Protein AF-A0A0G0D7X6-F1 (afdb_monomer_lite)

Organism: NCBI:txid1618476

Secondary structure (DSSP, 8-state):
---HHHHHHHHTTSPPHHHHTTSPPHHHHHHHHHHHHHHHHHHHHHHHHHHHHHHHHHHHHHHHHHHHHHHHHHHHHHHHHHHHHHHHHHHHHHHHHHHHHHHHHHHHHHHHHHHT-

pLDDT: mean 92.91, std 6.43, range [56.03, 98.06]

Foldseek 3Di:
DQDVVNVVVVVVVDDDVVNCPPDDDPVNVVVVVVVVVVVVVVVVVVVCVVCVVVVVVVVVVVVVVVVVVVVVVVVVVVVVVVVVVVVVVVVVVVVVVVVVVVVVVVVVVVVVVVVVD

Radius of gyration: 49.22 Å; chains: 1; bounding box: 83×49×138 Å

Sequence (117 aa):
MITDADVKKLEKTFATKKDLDGFATKKDLKDTELRLNTRIDRMTKYVDFELEPVNDFKKEFKDFKNKVFDKLDWLIGKYNKFEAEHTVLTEQNNRTNNKINNHEERILSLEQRVITT

Structure (mmCIF, N/CA/C/O backbone):
data_AF-A0A0G0D7X6-F1
#
_entry.id   AF-A0A0G0D7X6-F1
#
loop_
_atom_site.group_PDB
_atom_site.id
_atom_site.type_symbol
_atom_site.label_atom_id
_atom_site.label_alt_id
_atom_site.label_comp_id
_atom_site.label_asym_id
_atom_site.label_entity_id
_atom_site.label_seq_id
_atom_site.pdbx_PDB_ins_code
_atom_site.Cartn_x
_atom_site.Cartn_y
_atom_site.Cartn_z
_atom_site.occupancy
_atom_site.B_iso_or_equiv
_atom_site.auth_seq_id
_atom_site.auth_comp_id
_atom_site.auth_asym_id
_atom_site.auth_atom_id
_atom_site.pdbx_PDB_model_num
ATOM 1 N N . MET A 1 1 ? -32.253 -38.509 62.341 1.00 79.12 1 MET A N 1
ATOM 2 C CA . MET A 1 1 ? -33.186 -37.383 62.556 1.00 79.12 1 MET A CA 1
ATOM 3 C C . MET A 1 1 ? -32.341 -36.126 62.633 1.00 79.12 1 MET A C 1
ATOM 5 O O . MET A 1 1 ? -31.348 -36.170 63.345 1.00 79.12 1 MET A O 1
ATOM 9 N N . ILE A 1 2 ? -32.662 -35.079 61.873 1.00 84.19 2 ILE A N 1
ATOM 10 C CA . ILE A 1 2 ? -32.011 -33.770 62.055 1.00 84.19 2 ILE A CA 1
ATOM 11 C C . ILE A 1 2 ? -32.514 -33.192 63.381 1.00 84.19 2 ILE A C 1
ATOM 13 O O . ILE A 1 2 ? -33.708 -33.287 63.666 1.00 84.19 2 ILE A O 1
ATOM 17 N N . THR A 1 3 ? -31.606 -32.658 64.198 1.00 92.06 3 THR A N 1
ATOM 18 C CA . THR A 1 3 ? -31.913 -32.081 65.515 1.00 92.06 3 THR A CA 1
ATOM 19 C C . THR A 1 3 ? -31.916 -30.551 65.469 1.00 92.06 3 THR A C 1
ATOM 21 O O . THR A 1 3 ? -31.316 -29.947 64.581 1.00 92.06 3 THR A O 1
ATOM 24 N N . ASP A 1 4 ? -32.531 -29.890 66.453 1.00 88.75 4 ASP A N 1
ATOM 25 C CA . ASP A 1 4 ? -32.530 -28.418 66.554 1.00 88.75 4 ASP A CA 1
ATOM 26 C C . ASP A 1 4 ? -31.115 -27.821 66.645 1.00 88.75 4 ASP A C 1
ATOM 28 O O . ASP A 1 4 ? -30.866 -26.692 66.212 1.00 88.75 4 ASP A O 1
ATOM 32 N N . ALA A 1 5 ? -30.162 -28.588 67.186 1.00 88.56 5 ALA A N 1
ATOM 33 C CA . ALA A 1 5 ? -28.754 -28.208 67.211 1.00 88.56 5 ALA A CA 1
ATOM 34 C C . ALA A 1 5 ? -28.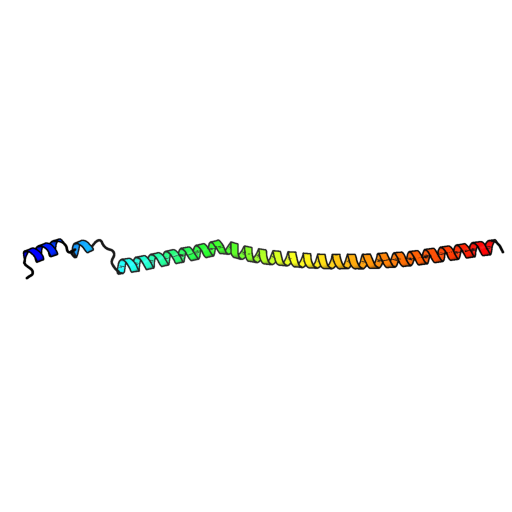161 -28.137 65.793 1.00 88.56 5 ALA A C 1
ATOM 36 O O . ALA A 1 5 ? -27.390 -27.222 65.493 1.00 88.56 5 ALA A O 1
ATOM 37 N N . ASP A 1 6 ? -28.563 -29.055 64.911 1.00 88.12 6 ASP A N 1
ATOM 38 C CA . ASP A 1 6 ? -28.153 -29.071 63.506 1.00 88.12 6 ASP A CA 1
ATOM 39 C C . ASP A 1 6 ? -28.765 -27.886 62.739 1.00 88.12 6 ASP A C 1
ATOM 41 O O . ASP A 1 6 ? -28.065 -27.223 61.972 1.00 88.12 6 ASP A O 1
ATOM 45 N N . VAL A 1 7 ? -30.033 -27.547 63.009 1.00 87.94 7 VAL A N 1
ATOM 46 C CA . VAL A 1 7 ? -30.722 -26.384 62.411 1.00 87.94 7 VAL A CA 1
ATOM 47 C C . VAL A 1 7 ? -30.046 -25.066 62.815 1.00 87.94 7 VAL A C 1
ATOM 49 O O . VAL A 1 7 ? -29.709 -24.259 61.950 1.00 87.94 7 VAL A O 1
ATOM 52 N N . LYS A 1 8 ? -29.727 -24.874 64.104 1.00 87.88 8 LYS A N 1
ATOM 53 C CA . LYS A 1 8 ? -28.994 -23.680 64.580 1.00 87.88 8 LYS A CA 1
ATOM 54 C C . LYS A 1 8 ? -27.594 -23.546 63.984 1.00 87.88 8 LYS A C 1
ATOM 56 O O . LYS A 1 8 ? -27.099 -22.432 63.804 1.00 87.88 8 LYS A O 1
ATOM 61 N N . LYS A 1 9 ? -26.913 -24.666 63.727 1.00 86.94 9 LYS A N 1
ATOM 62 C CA . LYS A 1 9 ? -25.590 -24.658 63.091 1.00 86.94 9 LYS A CA 1
ATOM 63 C C . LYS A 1 9 ? -25.695 -24.226 61.627 1.00 86.94 9 LYS A C 1
ATOM 65 O O . LYS A 1 9 ? -24.873 -23.434 61.171 1.00 86.94 9 LYS A O 1
ATOM 70 N N . LEU A 1 10 ? -26.725 -24.692 60.922 1.00 85.69 10 LEU A N 1
ATOM 71 C CA . LEU A 1 10 ? -27.019 -24.302 59.544 1.00 85.69 10 LEU A CA 1
ATOM 72 C C . LEU A 1 10 ? -27.352 -22.808 59.426 1.00 85.69 10 LEU A C 1
ATOM 74 O O . LEU A 1 10 ? -26.754 -22.129 58.597 1.00 85.69 10 LEU A O 1
ATOM 78 N N . GLU A 1 11 ? -28.204 -22.260 60.295 1.00 83.56 11 GLU A N 1
ATOM 79 C CA . GLU A 1 11 ? -28.554 -20.825 60.294 1.00 83.56 11 GLU A CA 1
ATOM 80 C C . GLU A 1 11 ? -27.344 -19.896 60.470 1.00 83.56 11 GLU A C 1
ATOM 82 O O . GLU A 1 11 ? -27.292 -18.834 59.860 1.00 83.56 11 GLU A O 1
ATOM 87 N N . LYS A 1 12 ? -26.341 -20.302 61.259 1.00 84.12 12 LYS A N 1
ATOM 88 C CA . LYS A 1 12 ? -25.082 -19.548 61.415 1.00 84.12 12 LYS A CA 1
ATOM 89 C C . LYS A 1 12 ? -24.144 -19.652 60.209 1.00 84.12 12 LYS A C 1
ATOM 91 O O . LYS A 1 12 ? -23.189 -18.888 60.127 1.00 84.12 12 LYS A O 1
ATOM 96 N N . THR A 1 13 ? -24.369 -20.629 59.333 1.00 85.25 13 THR A N 1
ATOM 97 C CA . THR A 1 13 ? -23.504 -20.922 58.180 1.00 85.25 13 THR A CA 1
ATOM 98 C C . THR A 1 13 ? -24.057 -20.310 56.889 1.00 85.25 13 THR A C 1
ATOM 100 O O . THR A 1 13 ? -23.289 -19.995 55.983 1.00 85.25 13 THR A O 1
ATOM 103 N N . PHE A 1 14 ? -25.377 -20.129 56.788 1.00 86.44 14 PHE A N 1
ATOM 104 C CA . PHE A 1 14 ? -26.010 -19.523 55.618 1.00 86.44 14 PHE A CA 1
ATOM 105 C C . PHE A 1 14 ? -25.903 -17.995 55.625 1.00 86.44 14 PHE A C 1
ATOM 107 O O . PHE A 1 14 ? -26.138 -17.344 56.640 1.00 86.44 14 PHE A O 1
ATOM 114 N N . ALA A 1 15 ? -25.604 -17.424 54.456 1.00 82.62 15 ALA A N 1
ATOM 115 C CA . ALA A 1 15 ? -25.670 -15.985 54.241 1.00 82.62 15 ALA A CA 1
ATOM 116 C C . ALA A 1 15 ? -27.124 -15.493 54.318 1.00 82.62 15 ALA A C 1
ATOM 118 O O . ALA A 1 15 ? -28.042 -16.093 53.751 1.00 82.62 15 ALA A O 1
ATOM 119 N N . THR A 1 16 ? -27.329 -14.377 55.004 1.00 85.12 16 THR A N 1
ATOM 120 C CA . THR A 1 16 ? -28.611 -13.686 55.122 1.00 85.12 16 THR A CA 1
ATOM 121 C C . THR A 1 16 ? -28.797 -12.684 53.982 1.00 85.12 16 THR A C 1
ATOM 123 O O . THR A 1 16 ? -27.848 -12.295 53.305 1.00 85.12 16 THR A O 1
ATOM 126 N N . LYS A 1 17 ? -30.028 -12.196 53.774 1.00 83.69 17 LYS A N 1
ATOM 127 C CA . LYS A 1 17 ? -30.285 -11.130 52.785 1.00 83.69 17 LYS A CA 1
ATOM 128 C C . LYS A 1 17 ? -29.443 -9.877 53.037 1.00 83.69 17 LYS A C 1
ATOM 130 O O . LYS A 1 17 ? -28.984 -9.273 52.080 1.00 83.69 17 LYS A O 1
ATOM 135 N N . LYS A 1 18 ? -29.196 -9.542 54.307 1.00 85.56 18 LYS A N 1
ATOM 136 C CA . LYS A 1 18 ? -28.378 -8.390 54.702 1.00 85.56 18 LYS A CA 1
ATOM 137 C C . LYS A 1 18 ? -26.920 -8.534 54.250 1.00 85.56 18 LYS A C 1
ATOM 139 O O . LYS A 1 18 ? -26.283 -7.541 53.921 1.00 85.56 18 LYS A O 1
ATOM 144 N N . ASP A 1 19 ? -26.416 -9.767 54.177 1.00 86.44 19 ASP A N 1
ATOM 145 C CA . ASP A 1 19 ? -25.068 -10.056 53.672 1.00 86.44 19 ASP A CA 1
ATOM 146 C C . ASP A 1 19 ? -24.963 -9.851 52.149 1.00 86.44 19 ASP A C 1
ATOM 148 O O . ASP A 1 19 ? -23.864 -9.699 51.619 1.00 86.44 19 ASP A O 1
ATOM 152 N N . LEU A 1 20 ? -26.098 -9.811 51.436 1.00 86.31 20 LEU A N 1
ATOM 153 C CA . LEU A 1 20 ? -26.168 -9.615 49.986 1.00 86.31 20 LEU A CA 1
ATOM 154 C C . LEU A 1 20 ? -26.387 -8.149 49.569 1.00 86.31 20 LEU A C 1
ATOM 156 O O . LEU A 1 20 ? -26.213 -7.838 48.392 1.00 86.31 20 LEU A O 1
ATOM 160 N N . ASP A 1 21 ? -26.713 -7.245 50.500 1.00 85.25 21 ASP A N 1
ATOM 161 C CA . ASP A 1 21 ? -27.043 -5.838 50.205 1.00 85.25 21 ASP A CA 1
ATOM 162 C C . ASP A 1 21 ? -25.868 -5.052 49.580 1.00 85.25 21 ASP A C 1
ATOM 164 O O . ASP A 1 21 ? -26.079 -4.042 48.912 1.00 85.25 21 ASP A O 1
ATOM 168 N N . GLY A 1 22 ? -24.625 -5.513 49.768 1.00 84.12 22 GLY A N 1
ATOM 169 C CA . GLY A 1 22 ? -23.423 -4.909 49.179 1.00 84.12 22 GLY A CA 1
ATOM 170 C C . GLY A 1 22 ? -23.054 -5.420 47.781 1.00 84.12 22 GLY A C 1
ATOM 171 O O . GLY A 1 22 ? -22.079 -4.941 47.201 1.00 84.12 22 GLY A O 1
ATOM 172 N N . PHE A 1 23 ? -23.781 -6.402 47.240 1.00 89.25 23 PHE A N 1
ATOM 173 C CA . PHE A 1 23 ? -23.464 -7.001 45.944 1.00 89.25 23 PHE A CA 1
ATOM 174 C C . PHE A 1 23 ? -24.191 -6.305 44.793 1.00 89.25 23 PHE A C 1
ATOM 176 O O . PHE A 1 23 ? -25.338 -5.880 44.911 1.00 89.25 23 PHE A O 1
ATOM 183 N N . ALA A 1 24 ? -23.524 -6.246 43.638 1.00 87.38 24 ALA A N 1
ATOM 184 C CA . ALA A 1 24 ? -24.116 -5.723 42.416 1.00 87.38 24 ALA A CA 1
ATOM 185 C C . ALA A 1 24 ? -25.333 -6.558 41.991 1.00 87.38 24 ALA A C 1
ATOM 187 O O . ALA A 1 24 ? -25.285 -7.789 41.902 1.00 87.38 24 ALA A O 1
ATOM 188 N N . THR A 1 25 ? -26.423 -5.873 41.670 1.00 92.44 25 THR A N 1
ATOM 189 C CA . THR A 1 25 ? -27.632 -6.476 41.122 1.00 92.44 25 THR A CA 1
ATOM 190 C C . THR A 1 25 ? -27.516 -6.660 39.609 1.00 92.44 25 THR A C 1
ATOM 192 O O . THR A 1 25 ? -26.672 -6.078 38.923 1.00 92.44 25 THR A O 1
ATOM 195 N N . LYS A 1 26 ? -28.444 -7.431 39.032 1.00 91.94 26 LYS A N 1
ATOM 196 C CA . LYS A 1 26 ? -28.562 -7.556 37.569 1.00 91.94 26 LYS A CA 1
ATOM 197 C C . LYS A 1 26 ? -28.790 -6.210 36.873 1.00 91.94 26 LYS A C 1
ATOM 199 O O . LYS A 1 26 ? -28.416 -6.069 35.713 1.00 91.94 26 LYS A O 1
ATOM 204 N N . LYS A 1 27 ? -29.430 -5.250 37.548 1.00 93.62 27 LYS A N 1
ATOM 205 C CA . LYS A 1 27 ? -29.641 -3.906 37.005 1.00 93.62 27 LYS A CA 1
ATOM 206 C C . LYS A 1 27 ? -28.320 -3.138 36.944 1.00 93.62 27 LYS A C 1
ATOM 208 O O . LYS A 1 27 ? -28.003 -2.604 35.891 1.00 93.62 27 LYS A O 1
ATOM 213 N N . ASP A 1 28 ? -27.516 -3.201 38.004 1.00 93.94 28 ASP A N 1
ATOM 214 C CA . ASP A 1 28 ? -26.202 -2.543 38.058 1.00 93.94 28 ASP A CA 1
ATOM 215 C C . ASP A 1 28 ? -25.257 -3.056 36.963 1.00 93.94 28 ASP A C 1
ATOM 217 O O . ASP A 1 28 ? -24.506 -2.284 36.362 1.00 93.94 28 ASP A O 1
ATOM 221 N N . LEU A 1 29 ? -25.330 -4.358 36.658 1.00 94.56 29 LEU A N 1
ATOM 222 C CA . LEU A 1 29 ? -24.586 -4.966 35.553 1.00 94.56 29 LEU A CA 1
ATOM 223 C C . LEU A 1 29 ? -25.026 -4.415 34.191 1.00 94.56 29 LEU A C 1
ATOM 225 O O . LEU A 1 29 ? -24.171 -4.011 33.408 1.00 94.56 29 LEU A O 1
ATOM 229 N N . LYS A 1 30 ? -26.337 -4.341 33.926 1.00 95.69 30 LYS A N 1
ATOM 230 C CA . LYS A 1 30 ? -26.875 -3.777 32.674 1.00 95.69 30 LYS A CA 1
ATOM 231 C C . LYS A 1 30 ? -26.531 -2.298 32.508 1.00 95.69 30 LYS A C 1
ATOM 233 O O . LYS A 1 30 ? -26.143 -1.875 31.423 1.00 95.69 30 LYS A O 1
ATOM 238 N N . ASP A 1 31 ? -26.630 -1.521 33.581 1.00 95.88 31 ASP A N 1
ATOM 239 C CA . ASP A 1 31 ? -26.296 -0.095 33.556 1.00 95.88 31 ASP A CA 1
ATOM 240 C C . ASP A 1 31 ? -24.786 0.107 33.327 1.00 95.88 31 ASP A C 1
ATOM 242 O O . ASP A 1 31 ? -24.364 0.999 32.584 1.00 95.88 31 ASP A O 1
ATOM 246 N N . THR A 1 32 ? -23.955 -0.770 33.901 1.00 96.06 32 THR A N 1
ATOM 247 C CA . THR A 1 32 ? -22.507 -0.782 33.659 1.00 96.06 32 THR A CA 1
ATOM 248 C C . THR A 1 32 ? -22.179 -1.152 32.215 1.00 96.06 32 THR A C 1
ATOM 250 O O . THR A 1 32 ? -21.370 -0.460 31.597 1.00 96.06 32 THR A O 1
ATOM 253 N N . GLU A 1 33 ? -22.815 -2.186 31.662 1.00 96.69 33 GLU A N 1
ATOM 254 C CA . GLU A 1 33 ? -22.662 -2.606 30.265 1.00 96.69 33 GLU A CA 1
ATOM 255 C C . GLU A 1 33 ? -23.029 -1.469 29.304 1.00 96.69 33 GLU A C 1
ATOM 257 O O . GLU A 1 33 ? -22.224 -1.095 28.451 1.00 96.69 33 GLU A O 1
ATOM 262 N N . LEU A 1 34 ? -24.187 -0.832 29.503 1.00 97.25 34 LEU A N 1
ATOM 263 C CA . LEU A 1 34 ? -24.628 0.304 28.692 1.00 97.25 34 LEU A CA 1
ATOM 264 C C . LEU A 1 34 ? -23.611 1.455 28.724 1.00 97.25 34 LEU A C 1
ATOM 266 O O . LEU A 1 34 ? -23.265 2.033 27.687 1.00 97.25 34 LEU A O 1
ATOM 270 N N . ARG A 1 35 ? -23.095 1.779 29.915 1.00 96.06 35 ARG A N 1
ATOM 271 C CA . ARG A 1 35 ? -22.078 2.821 30.088 1.00 96.06 35 ARG A CA 1
ATOM 272 C C . ARG A 1 35 ? -20.764 2.455 29.398 1.00 96.06 35 ARG A C 1
ATOM 274 O O . ARG A 1 35 ? -20.117 3.344 28.845 1.00 96.06 35 ARG A O 1
ATOM 281 N N . LEU A 1 36 ? -20.353 1.188 29.446 1.00 97.12 36 LEU A N 1
ATOM 282 C CA . LEU A 1 36 ? -19.147 0.706 28.770 1.00 97.12 36 LEU A CA 1
ATOM 283 C C . LEU A 1 36 ? -19.303 0.775 27.253 1.00 97.12 36 LEU A C 1
ATOM 285 O O . LEU A 1 36 ? -18.455 1.388 26.613 1.00 97.12 36 LEU A O 1
ATOM 289 N N . ASN A 1 37 ? -20.408 0.274 26.703 1.00 97.38 37 ASN A N 1
ATOM 290 C CA . ASN A 1 37 ? -20.685 0.330 25.266 1.00 97.38 37 ASN A CA 1
ATOM 291 C C . ASN A 1 37 ? -20.673 1.777 24.761 1.00 97.38 37 ASN A C 1
ATOM 293 O O . ASN A 1 37 ? -19.938 2.107 23.842 1.00 97.38 37 ASN A O 1
ATOM 297 N N . THR A 1 38 ? -21.340 2.691 25.471 1.00 97.00 38 THR A N 1
ATOM 298 C CA . THR A 1 38 ? -21.344 4.122 25.110 1.00 97.00 38 THR A CA 1
ATOM 299 C C . THR A 1 38 ? -19.944 4.759 25.166 1.00 97.00 38 THR A C 1
ATOM 301 O O . THR A 1 38 ? -19.646 5.721 24.453 1.00 97.00 38 THR A O 1
ATOM 304 N N . ARG A 1 39 ? -19.059 4.290 26.056 1.00 95.88 39 ARG A N 1
ATOM 305 C CA . ARG A 1 39 ? -17.663 4.759 26.114 1.00 95.88 39 ARG A CA 1
ATOM 306 C C . ARG A 1 39 ? -16.835 4.184 24.970 1.00 95.88 39 ARG A C 1
ATOM 308 O O . ARG A 1 39 ? -16.071 4.939 24.378 1.00 95.88 39 ARG A O 1
ATOM 315 N N . ILE A 1 40 ? -17.011 2.900 24.669 1.00 97.12 40 ILE A N 1
ATOM 316 C CA . ILE A 1 40 ? -16.347 2.217 23.558 1.00 97.12 40 ILE A CA 1
ATOM 317 C C . ILE A 1 40 ? -16.754 2.871 22.239 1.00 97.12 40 ILE A C 1
ATOM 319 O O . ILE A 1 40 ? -15.877 3.299 21.506 1.00 97.12 40 ILE A O 1
ATOM 323 N N . ASP A 1 41 ? -18.046 3.098 21.999 1.00 97.62 41 ASP A N 1
ATOM 324 C CA . ASP A 1 41 ? -18.538 3.735 20.770 1.00 97.62 41 ASP A CA 1
ATOM 325 C C . ASP A 1 41 ? -17.931 5.125 20.542 1.00 97.62 41 ASP A C 1
ATOM 327 O O . ASP A 1 41 ? -17.577 5.492 19.421 1.00 97.62 41 ASP A O 1
ATOM 331 N N . ARG A 1 42 ? -17.791 5.921 21.611 1.00 96.31 42 ARG A N 1
ATOM 332 C CA . ARG A 1 42 ? -17.130 7.233 21.532 1.00 96.31 42 ARG A CA 1
ATOM 333 C C . ARG A 1 42 ? -15.643 7.103 21.230 1.00 96.31 42 ARG A C 1
ATOM 335 O O . ARG A 1 42 ? -15.124 7.890 20.446 1.00 96.31 42 ARG A O 1
ATOM 342 N N . MET A 1 43 ? -14.975 6.128 21.842 1.00 96.44 43 MET A N 1
ATOM 343 C CA . MET A 1 43 ? -13.564 5.856 21.584 1.00 96.44 43 MET A CA 1
ATOM 344 C C . MET A 1 43 ? -13.349 5.405 20.140 1.00 96.44 43 MET A C 1
ATOM 346 O O . MET A 1 43 ? -12.466 5.938 19.483 1.00 96.44 43 MET A O 1
ATOM 350 N N . THR A 1 44 ? -14.175 4.492 19.630 1.00 95.81 44 THR A N 1
ATOM 351 C CA . THR A 1 44 ? -14.114 4.026 18.243 1.00 95.81 44 THR A CA 1
ATOM 352 C C . THR A 1 44 ? -14.264 5.189 17.273 1.00 95.81 44 THR A C 1
ATOM 354 O O . THR A 1 44 ? -13.397 5.375 16.432 1.00 95.81 44 THR A O 1
ATOM 357 N N . LYS A 1 45 ? -15.272 6.052 17.459 1.00 96.44 45 LYS A N 1
ATOM 358 C CA . LYS A 1 45 ? -15.452 7.248 16.617 1.00 96.44 45 LYS A CA 1
ATOM 359 C C . LYS A 1 45 ? -14.251 8.190 16.644 1.00 96.44 45 LYS A C 1
ATOM 361 O O . LYS A 1 45 ? -13.896 8.750 15.614 1.00 96.44 45 LYS A O 1
ATOM 366 N N . TYR A 1 46 ? -13.649 8.388 17.815 1.00 95.69 46 TYR A N 1
ATOM 367 C CA . TYR A 1 46 ? -12.459 9.226 17.942 1.00 95.69 46 TYR A CA 1
ATOM 368 C C . TYR A 1 46 ? -11.256 8.610 17.220 1.00 95.69 46 TYR A C 1
ATOM 370 O O . TYR A 1 46 ? -10.570 9.301 16.479 1.00 95.69 46 TYR A O 1
ATOM 378 N N . VAL A 1 47 ? -11.031 7.306 17.394 1.00 94.94 47 VAL A N 1
ATOM 379 C CA . VAL A 1 47 ? -9.962 6.580 16.699 1.00 94.94 47 VAL A CA 1
ATOM 380 C C . VAL A 1 47 ? -10.175 6.615 15.186 1.00 94.94 47 VAL A C 1
ATOM 382 O O . VAL A 1 47 ? -9.225 6.882 14.462 1.00 94.94 47 VAL A O 1
ATOM 385 N N . ASP A 1 48 ? -11.401 6.409 14.705 1.00 94.88 48 ASP A N 1
ATOM 386 C CA . ASP A 1 48 ? -11.721 6.483 13.276 1.00 94.88 48 ASP A CA 1
ATOM 387 C C . ASP A 1 48 ? -11.419 7.873 12.705 1.00 94.88 48 ASP A C 1
ATOM 389 O O . ASP A 1 48 ? -10.807 7.976 11.644 1.00 94.88 48 ASP A O 1
ATOM 393 N N . PHE A 1 49 ? -11.790 8.932 13.431 1.00 95.56 49 PHE A N 1
ATOM 394 C CA . PHE A 1 49 ? -11.492 10.312 13.052 1.00 95.56 49 PHE A CA 1
ATOM 395 C C . PHE A 1 49 ? -9.982 10.590 13.019 1.00 95.56 49 PHE A C 1
ATOM 397 O O . PHE A 1 49 ? -9.476 11.115 12.034 1.00 95.56 49 PHE A O 1
ATOM 404 N N . GLU A 1 50 ? -9.229 10.190 14.045 1.00 94.56 50 GLU A N 1
ATOM 405 C CA . GLU A 1 50 ? -7.772 10.399 14.072 1.00 94.56 50 GLU A CA 1
ATOM 406 C C . GLU A 1 50 ? -7.021 9.568 13.018 1.00 94.56 50 GLU A C 1
ATOM 408 O O . GLU A 1 50 ? -5.913 9.916 12.609 1.00 94.56 50 GLU A O 1
ATOM 413 N N . LEU A 1 51 ? -7.613 8.465 12.555 1.00 95.25 51 LEU A N 1
ATOM 414 C CA . LEU A 1 51 ? -7.061 7.637 11.483 1.00 95.25 51 LEU A CA 1
ATOM 415 C C . LEU A 1 51 ? -7.525 8.065 10.081 1.00 95.25 51 LEU A C 1
ATOM 417 O O . LEU A 1 51 ? -6.959 7.587 9.093 1.00 95.25 51 LEU A O 1
ATOM 421 N N . GLU A 1 52 ? -8.497 8.972 9.962 1.00 95.19 52 GLU A N 1
ATOM 422 C CA . GLU A 1 52 ? -8.968 9.518 8.682 1.00 95.19 52 GLU A CA 1
ATOM 423 C C . GLU A 1 52 ? -7.821 10.136 7.855 1.00 95.19 52 GLU A C 1
ATOM 425 O O . GLU A 1 52 ? -7.628 9.699 6.715 1.00 95.19 52 GLU A O 1
ATOM 430 N N . PRO A 1 53 ? -6.939 10.993 8.417 1.00 95.12 53 PRO A N 1
ATOM 431 C CA . PRO A 1 53 ? -5.806 11.547 7.673 1.00 95.12 53 PRO A CA 1
ATOM 432 C C . PRO A 1 53 ? -4.827 10.477 7.177 1.00 95.12 53 PRO A C 1
ATOM 434 O O . PRO A 1 53 ? -4.210 10.624 6.124 1.00 95.12 53 PRO A O 1
ATOM 437 N N . VAL A 1 54 ? -4.673 9.377 7.922 1.00 95.81 54 VAL A N 1
ATOM 438 C CA . VAL A 1 54 ? -3.803 8.257 7.529 1.00 95.81 54 VAL A CA 1
ATOM 439 C C . VAL A 1 54 ? -4.401 7.508 6.337 1.00 95.81 54 VAL A C 1
ATOM 441 O O . VAL A 1 54 ? -3.670 7.092 5.433 1.00 95.81 54 VAL A O 1
ATOM 444 N N . ASN A 1 55 ? -5.725 7.346 6.308 1.00 94.44 55 ASN A N 1
ATOM 445 C CA . ASN A 1 55 ? -6.431 6.740 5.182 1.00 94.44 55 ASN A CA 1
ATOM 446 C C . ASN A 1 55 ? -6.352 7.615 3.927 1.00 94.44 55 ASN A C 1
ATOM 448 O O . ASN A 1 55 ? -6.082 7.092 2.839 1.00 94.44 55 ASN A O 1
ATOM 452 N N . ASP A 1 56 ? -6.507 8.927 4.082 1.00 95.94 56 ASP A N 1
ATOM 453 C CA . ASP A 1 56 ? -6.353 9.887 2.990 1.00 95.94 56 ASP A CA 1
ATOM 454 C C . ASP A 1 56 ? -4.922 9.889 2.451 1.00 95.94 56 ASP A C 1
ATOM 456 O O . ASP A 1 56 ? -4.710 9.688 1.252 1.00 95.94 56 ASP A O 1
ATOM 460 N N . PHE A 1 57 ? -3.925 9.955 3.337 1.00 96.19 57 PHE A N 1
ATOM 461 C CA . PHE A 1 57 ? -2.518 9.836 2.958 1.00 96.19 57 PHE A CA 1
ATOM 462 C C . PHE A 1 57 ? -2.237 8.533 2.203 1.00 96.19 57 PHE A C 1
ATOM 464 O O . PHE A 1 57 ? -1.546 8.525 1.186 1.00 96.19 57 PHE A O 1
ATOM 471 N N . LYS A 1 58 ? -2.793 7.404 2.657 1.00 97.19 58 LYS A N 1
ATOM 472 C CA . LYS A 1 58 ? -2.627 6.110 1.982 1.00 97.19 58 LYS A CA 1
ATOM 473 C C . LYS A 1 58 ? -3.187 6.133 0.559 1.00 97.19 58 LYS A C 1
ATOM 475 O O . LYS A 1 58 ? -2.604 5.510 -0.334 1.00 97.19 58 LYS A O 1
ATOM 480 N N . LYS A 1 59 ? -4.304 6.828 0.339 1.00 96.75 59 LYS A N 1
ATOM 481 C CA . LYS A 1 59 ? -4.902 7.007 -0.987 1.00 96.75 59 LYS A CA 1
ATOM 482 C C . LYS A 1 59 ? -4.016 7.882 -1.871 1.00 96.75 59 LYS A C 1
ATOM 484 O O . LYS A 1 59 ? -3.653 7.450 -2.964 1.00 96.75 59 LYS A O 1
ATOM 489 N N . GLU A 1 60 ? -3.592 9.040 -1.374 1.00 97.25 60 GLU A N 1
ATOM 490 C CA . GLU A 1 60 ? -2.687 9.942 -2.094 1.00 97.25 60 GLU A CA 1
ATOM 491 C C . GLU A 1 60 ? -1.364 9.262 -2.453 1.00 97.25 60 GLU A C 1
ATOM 493 O O . GLU A 1 60 ? -0.901 9.341 -3.592 1.00 97.25 60 GLU A O 1
ATOM 498 N N . PHE A 1 61 ? -0.781 8.520 -1.510 1.00 97.12 61 PHE A N 1
ATOM 499 C CA . PHE A 1 61 ? 0.445 7.766 -1.728 1.00 97.12 61 PHE A CA 1
ATOM 500 C C . PHE A 1 61 ? 0.269 6.697 -2.808 1.00 97.12 61 PHE A C 1
ATOM 502 O O . PHE A 1 61 ? 1.147 6.517 -3.652 1.00 97.12 61 PHE A O 1
ATOM 509 N N . LYS A 1 62 ? -0.871 5.994 -2.824 1.00 97.75 62 LYS A N 1
ATOM 510 C CA . LYS A 1 62 ? -1.178 5.012 -3.871 1.00 97.75 62 LYS A CA 1
ATOM 511 C C . LYS A 1 62 ? -1.241 5.674 -5.249 1.00 97.75 62 LYS A C 1
ATOM 513 O O . LYS A 1 62 ? -0.659 5.143 -6.195 1.00 97.75 62 LYS A O 1
ATOM 518 N N . ASP A 1 63 ? -1.891 6.828 -5.353 1.00 97.31 63 ASP A N 1
ATOM 519 C CA . ASP A 1 63 ? -2.018 7.566 -6.611 1.00 97.31 63 ASP A CA 1
ATOM 520 C C . ASP A 1 63 ? -0.671 8.130 -7.080 1.00 97.31 63 ASP A C 1
ATOM 522 O O . ASP A 1 63 ? -0.332 8.038 -8.262 1.00 97.31 63 ASP A O 1
ATOM 526 N N . PHE A 1 64 ? 0.130 8.663 -6.155 1.00 97.56 64 PHE A N 1
ATOM 527 C CA . PHE A 1 64 ? 1.504 9.080 -6.423 1.00 97.56 64 PHE A CA 1
ATOM 528 C C . PHE A 1 64 ? 2.342 7.915 -6.954 1.00 97.56 64 PHE A C 1
ATOM 530 O O . PHE A 1 64 ? 2.965 8.033 -8.009 1.00 97.56 64 PHE A O 1
ATOM 537 N N . LYS A 1 65 ? 2.309 6.776 -6.255 1.00 98.06 65 LYS A N 1
ATOM 538 C CA . LYS A 1 65 ? 3.042 5.566 -6.624 1.00 98.06 65 LYS A CA 1
ATOM 539 C C . LYS A 1 65 ? 2.702 5.131 -8.050 1.00 98.06 65 LYS A C 1
ATOM 541 O O . LYS A 1 65 ? 3.610 4.892 -8.839 1.00 98.06 65 LYS A O 1
ATOM 546 N N . ASN A 1 66 ? 1.415 5.073 -8.389 1.00 97.94 66 ASN A N 1
ATOM 547 C CA . ASN A 1 66 ? 0.971 4.693 -9.731 1.00 97.94 66 ASN A CA 1
ATOM 548 C C . ASN A 1 66 ? 1.517 5.656 -10.796 1.00 97.94 66 ASN A C 1
ATOM 550 O O . ASN A 1 66 ? 2.146 5.212 -11.748 1.00 97.94 66 ASN A O 1
ATOM 554 N N . LYS A 1 67 ? 1.404 6.974 -10.579 1.00 97.88 67 LYS A N 1
ATOM 555 C CA . LYS A 1 67 ? 1.942 7.983 -11.511 1.00 97.88 67 LYS A CA 1
ATOM 556 C C . LYS A 1 67 ? 3.453 7.867 -11.716 1.00 97.88 67 LYS A C 1
ATOM 558 O O . LYS A 1 67 ? 3.941 8.145 -12.810 1.00 97.88 67 LYS A O 1
ATOM 563 N N . VAL A 1 68 ? 4.203 7.535 -10.664 1.00 97.25 68 VAL A N 1
ATOM 564 C CA . VAL A 1 68 ? 5.653 7.323 -10.760 1.00 97.25 68 VAL A CA 1
ATOM 565 C C . VAL A 1 68 ? 5.949 6.089 -11.604 1.00 97.25 68 VAL A C 1
ATOM 567 O O . VAL A 1 68 ? 6.747 6.188 -12.532 1.00 97.25 68 VAL A O 1
ATOM 570 N N . PHE A 1 69 ? 5.285 4.964 -11.331 1.00 97.56 69 PHE A N 1
ATOM 571 C CA . PHE A 1 69 ? 5.486 3.739 -12.104 1.00 97.56 69 PHE A CA 1
ATOM 572 C C . PHE A 1 69 ? 5.104 3.911 -13.576 1.00 97.56 69 PHE A C 1
ATOM 574 O O . PHE A 1 69 ? 5.919 3.586 -14.429 1.00 97.56 69 PHE A O 1
ATOM 581 N N . ASP A 1 70 ? 3.972 4.547 -13.885 1.00 97.94 70 ASP A N 1
ATOM 582 C CA . ASP A 1 70 ? 3.553 4.789 -15.274 1.00 97.94 70 ASP A CA 1
ATOM 583 C C . ASP A 1 70 ? 4.602 5.597 -16.062 1.00 97.94 70 ASP A C 1
ATOM 585 O O . ASP A 1 70 ? 4.895 5.319 -17.229 1.00 97.94 70 ASP A O 1
ATOM 589 N N . LYS A 1 71 ? 5.204 6.608 -15.421 1.00 97.12 71 LYS A N 1
ATOM 590 C CA . LYS A 1 71 ? 6.270 7.414 -16.034 1.00 97.12 71 LYS A CA 1
ATOM 591 C C . LYS A 1 71 ? 7.565 6.627 -16.205 1.00 97.12 71 LYS A C 1
ATOM 593 O O . LYS A 1 71 ? 8.247 6.816 -17.212 1.00 97.12 71 LYS A O 1
ATOM 598 N N . LEU A 1 72 ? 7.916 5.785 -15.234 1.00 97.38 72 LEU A N 1
ATOM 599 C CA . LEU A 1 72 ? 9.100 4.933 -15.315 1.00 97.38 72 LEU A CA 1
ATOM 600 C C . LEU A 1 72 ? 8.948 3.890 -16.421 1.00 97.38 72 LEU A C 1
ATOM 602 O O . LEU A 1 72 ? 9.854 3.758 -17.237 1.00 97.38 72 LEU A O 1
ATOM 606 N N . ASP A 1 73 ? 7.795 3.233 -16.516 1.00 97.56 73 ASP A N 1
ATOM 607 C CA . ASP A 1 73 ? 7.503 2.261 -17.571 1.00 97.56 73 ASP A CA 1
ATOM 608 C C . ASP A 1 73 ? 7.572 2.912 -18.956 1.00 97.56 73 ASP A C 1
ATOM 610 O O . ASP A 1 73 ? 8.194 2.376 -19.880 1.00 97.56 73 ASP A O 1
ATOM 614 N N . TRP A 1 74 ? 7.015 4.119 -19.096 1.00 97.75 74 TR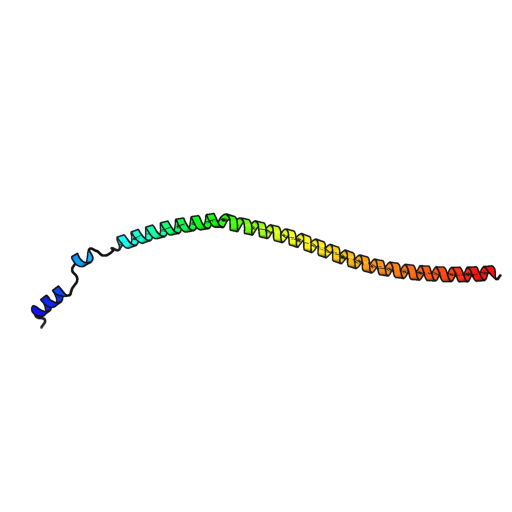P A N 1
ATOM 615 C CA . TRP A 1 74 ? 7.146 4.901 -20.323 1.00 97.75 74 TRP A CA 1
ATOM 616 C C . TRP A 1 74 ? 8.610 5.216 -20.659 1.00 97.75 74 TRP A C 1
ATOM 618 O O . TRP A 1 74 ? 9.026 5.047 -21.809 1.00 97.75 74 TRP A O 1
ATOM 628 N N . LEU A 1 75 ? 9.402 5.655 -19.675 1.00 97.88 75 LEU A N 1
ATOM 629 C CA . LEU A 1 75 ? 10.810 5.999 -19.873 1.00 97.88 75 LEU A CA 1
ATOM 630 C C . LEU A 1 75 ? 11.636 4.771 -20.270 1.00 97.88 75 LEU A C 1
ATOM 632 O O . LEU A 1 75 ? 12.429 4.848 -21.206 1.00 97.88 75 LEU A O 1
ATOM 636 N N . ILE A 1 76 ? 11.410 3.635 -19.611 1.00 97.38 76 ILE A N 1
ATOM 637 C CA . ILE A 1 76 ? 12.055 2.356 -19.928 1.00 97.38 76 ILE A CA 1
ATOM 638 C C . ILE A 1 76 ? 11.702 1.933 -21.357 1.00 97.38 76 ILE A C 1
ATOM 640 O O . ILE A 1 76 ? 12.587 1.581 -22.137 1.00 97.38 76 ILE A O 1
ATOM 644 N N . GLY A 1 77 ? 10.428 2.036 -21.745 1.00 97.69 77 GLY A N 1
ATOM 645 C CA . GLY A 1 77 ? 9.997 1.747 -23.112 1.00 97.69 77 GLY A CA 1
ATOM 646 C C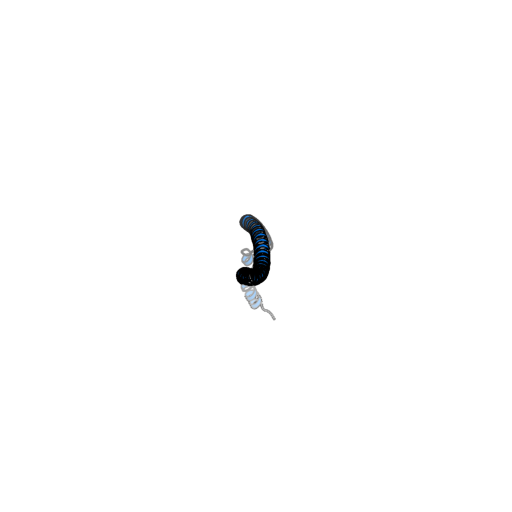 . GLY A 1 77 ? 10.684 2.640 -24.151 1.00 97.69 77 GLY A C 1
ATOM 647 O O . GLY A 1 77 ? 11.119 2.158 -25.200 1.00 97.69 77 GLY A O 1
ATOM 648 N N . LYS A 1 78 ? 10.832 3.938 -23.857 1.00 96.56 78 LYS A N 1
ATOM 649 C CA . LYS A 1 78 ? 11.562 4.880 -24.719 1.00 96.56 78 LYS A CA 1
ATOM 650 C C . LYS A 1 78 ? 13.046 4.548 -24.817 1.00 96.56 78 LYS A C 1
ATOM 652 O O . LYS A 1 78 ? 13.579 4.574 -25.922 1.00 96.56 78 LYS A O 1
ATOM 657 N N . TYR A 1 79 ? 13.682 4.212 -23.700 1.00 96.56 79 TYR A N 1
ATOM 658 C CA . TYR A 1 79 ? 15.096 3.854 -23.664 1.00 96.56 79 TYR A CA 1
ATOM 659 C C . TYR A 1 79 ? 15.381 2.581 -24.473 1.00 96.56 79 TYR A C 1
ATOM 661 O O . TYR A 1 79 ? 16.249 2.586 -25.339 1.00 96.56 79 TYR A O 1
ATOM 669 N N . ASN A 1 80 ? 14.576 1.531 -24.293 1.00 96.56 80 ASN A N 1
ATOM 670 C CA . ASN A 1 80 ? 14.717 0.286 -25.055 1.00 96.56 80 ASN A CA 1
ATOM 671 C C . ASN A 1 80 ? 14.557 0.508 -26.565 1.00 96.56 80 ASN A C 1
ATOM 673 O O . ASN A 1 80 ? 15.294 -0.065 -27.367 1.00 96.56 80 ASN A O 1
ATOM 677 N N . LYS A 1 81 ? 13.599 1.355 -26.964 1.00 96.00 81 LYS A N 1
ATOM 678 C CA . LYS A 1 81 ? 13.416 1.717 -28.373 1.00 96.00 81 LYS A CA 1
ATOM 679 C C . LYS A 1 81 ? 14.627 2.477 -28.920 1.00 96.00 81 LYS A C 1
ATOM 681 O O . LYS A 1 81 ? 15.071 2.176 -30.023 1.00 96.00 81 LYS A O 1
ATOM 686 N N . PHE A 1 82 ? 15.154 3.426 -28.151 1.00 96.25 82 PHE A N 1
ATOM 687 C CA . PHE A 1 82 ? 16.340 4.190 -28.527 1.00 96.25 82 PHE A CA 1
ATOM 688 C C . PHE A 1 82 ? 17.567 3.286 -28.730 1.00 96.25 82 PHE A C 1
ATOM 690 O O . PHE A 1 82 ? 18.222 3.384 -29.762 1.00 96.25 82 PHE A O 1
ATOM 697 N N . GLU A 1 83 ? 17.834 2.359 -27.808 1.00 96.19 83 GLU A N 1
ATOM 698 C CA . GLU A 1 83 ? 18.922 1.372 -27.928 1.00 96.19 83 GLU A CA 1
ATOM 699 C C . GLU A 1 83 ? 18.791 0.504 -29.190 1.00 96.19 83 GLU A C 1
ATOM 701 O O . GLU A 1 83 ? 19.762 0.288 -29.924 1.00 96.19 83 GLU A O 1
ATOM 706 N N . ALA A 1 84 ? 17.573 0.042 -29.491 1.00 95.06 84 ALA A N 1
ATOM 707 C CA . ALA A 1 84 ? 17.305 -0.749 -30.688 1.00 95.06 84 ALA A CA 1
ATOM 708 C C . ALA A 1 84 ? 17.552 0.057 -31.975 1.00 95.06 84 ALA A C 1
ATOM 710 O O . ALA A 1 84 ? 18.212 -0.429 -32.896 1.00 95.06 84 ALA A O 1
ATOM 711 N N . GLU A 1 85 ? 17.057 1.297 -32.035 1.00 95.88 85 GLU A N 1
ATOM 712 C CA . GLU A 1 85 ? 17.277 2.201 -33.170 1.00 95.88 85 GLU A CA 1
ATOM 713 C C . GLU A 1 85 ? 18.763 2.525 -33.351 1.00 95.88 85 GLU A C 1
ATOM 715 O O . GLU A 1 85 ? 19.271 2.466 -34.473 1.00 95.88 85 GLU A O 1
ATOM 720 N N . HIS A 1 86 ? 19.475 2.795 -32.256 1.00 95.44 86 HIS A N 1
ATOM 721 C CA . HIS A 1 86 ? 20.907 3.069 -32.275 1.00 95.44 86 HIS A CA 1
ATOM 722 C C . HIS A 1 86 ? 21.697 1.871 -32.814 1.00 95.44 86 HIS A C 1
ATOM 724 O O . HIS A 1 86 ? 22.519 2.030 -33.712 1.00 95.44 86 HIS A O 1
ATOM 730 N N . THR A 1 87 ? 21.385 0.659 -32.346 1.00 95.62 87 THR A N 1
ATOM 731 C CA . THR A 1 87 ? 22.022 -0.580 -32.820 1.00 95.62 87 THR A CA 1
ATOM 732 C C . THR A 1 87 ? 21.837 -0.776 -34.328 1.00 95.62 87 THR A C 1
ATOM 734 O O . THR A 1 87 ? 22.801 -1.049 -35.048 1.00 95.62 87 THR A O 1
ATOM 737 N N . VAL A 1 88 ? 20.610 -0.600 -34.832 1.00 96.12 88 VAL A N 1
ATOM 738 C CA . VAL A 1 88 ? 20.313 -0.714 -36.270 1.00 96.12 88 VAL A CA 1
ATOM 739 C C . VAL A 1 88 ? 21.064 0.348 -37.071 1.00 96.12 88 VAL A C 1
ATOM 741 O O . VAL A 1 88 ? 21.634 0.035 -38.118 1.00 96.12 88 VAL A O 1
ATOM 744 N N . LEU A 1 89 ? 21.090 1.590 -36.586 1.00 95.75 89 LEU A N 1
ATOM 745 C CA . LEU A 1 89 ? 21.764 2.691 -37.264 1.00 95.75 89 LEU A CA 1
ATOM 746 C C . LEU A 1 89 ? 23.279 2.469 -37.334 1.00 95.75 89 LEU A C 1
ATOM 748 O O . LEU A 1 89 ? 23.871 2.664 -38.395 1.00 95.75 89 LEU A O 1
ATOM 752 N N . THR A 1 90 ? 23.904 2.014 -36.245 1.00 95.38 90 THR A N 1
ATOM 753 C CA . THR A 1 90 ? 25.331 1.664 -36.225 1.00 95.38 90 THR A CA 1
ATO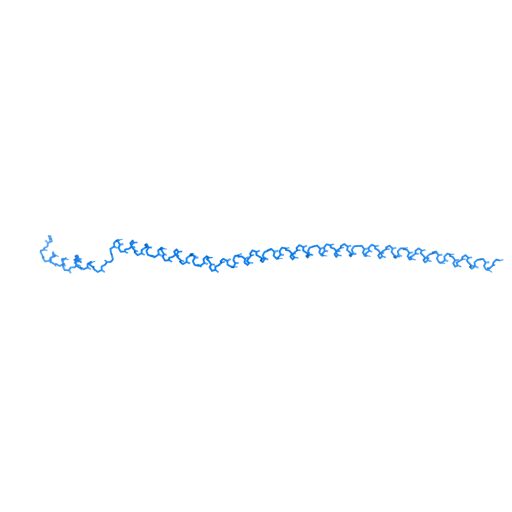M 754 C C . THR A 1 90 ? 25.656 0.613 -37.287 1.00 95.38 90 THR A C 1
ATOM 756 O O . THR A 1 90 ? 26.594 0.788 -38.064 1.00 95.38 90 THR A O 1
ATOM 759 N N . GLU A 1 91 ? 24.848 -0.443 -37.388 1.00 94.75 91 GLU A N 1
ATOM 760 C CA . GLU A 1 91 ? 25.047 -1.501 -38.382 1.00 94.75 91 GLU A CA 1
ATOM 761 C C . GLU A 1 91 ? 24.863 -0.995 -39.824 1.00 94.75 91 GLU A C 1
ATOM 763 O O . GLU A 1 91 ? 25.658 -1.307 -40.714 1.00 94.75 91 GLU A O 1
ATOM 768 N N . GLN A 1 92 ? 23.847 -0.165 -40.077 1.00 95.50 92 GLN A N 1
ATOM 769 C CA . GLN A 1 92 ? 23.647 0.460 -41.389 1.00 95.50 92 GLN A CA 1
ATOM 770 C C . GLN A 1 92 ? 24.817 1.368 -41.779 1.00 95.50 92 GLN A C 1
ATOM 772 O O . GLN A 1 92 ? 25.251 1.357 -42.938 1.00 95.50 92 GLN A O 1
ATOM 777 N N . A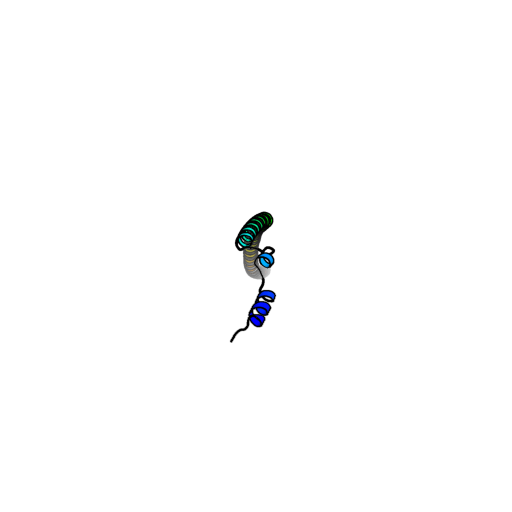SN A 1 93 ? 25.349 2.125 -40.820 1.00 95.44 93 ASN A N 1
ATOM 778 C CA . ASN A 1 93 ? 26.477 3.014 -41.047 1.00 95.44 93 ASN A CA 1
ATOM 779 C C . ASN A 1 93 ? 27.744 2.215 -41.384 1.00 95.44 93 ASN A C 1
ATOM 781 O O . ASN A 1 93 ? 28.413 2.514 -42.369 1.00 95.44 93 ASN A O 1
ATOM 785 N N . ASN A 1 94 ? 28.007 1.121 -40.663 1.00 95.50 94 ASN A N 1
ATOM 786 C CA . ASN A 1 94 ? 29.119 0.212 -40.960 1.00 95.50 94 ASN A CA 1
ATOM 787 C C . ASN A 1 94 ? 29.029 -0.369 -42.379 1.00 95.50 94 ASN A C 1
ATOM 789 O O . ASN A 1 94 ? 30.009 -0.365 -43.124 1.00 95.50 94 ASN A O 1
ATOM 793 N N . ARG A 1 95 ? 27.840 -0.816 -42.802 1.00 95.25 95 ARG A N 1
ATOM 794 C CA . ARG A 1 95 ? 27.622 -1.310 -44.176 1.00 95.25 95 ARG A CA 1
ATOM 795 C C . ARG A 1 95 ? 27.855 -0.233 -45.227 1.00 95.25 95 ARG A C 1
ATOM 797 O O . ARG A 1 95 ? 28.379 -0.530 -46.299 1.00 95.25 95 ARG A O 1
ATOM 804 N N . THR A 1 96 ? 27.434 0.993 -44.939 1.00 95.75 96 THR A N 1
ATOM 805 C CA . THR A 1 96 ? 27.602 2.134 -45.843 1.00 95.75 96 THR A CA 1
ATOM 806 C C . THR A 1 96 ? 29.073 2.502 -45.970 1.00 95.75 96 THR A C 1
ATOM 808 O O . THR A 1 96 ? 29.565 2.601 -47.089 1.00 95.75 96 THR A O 1
ATOM 811 N N . ASN A 1 97 ? 29.795 2.569 -44.852 1.00 96.06 97 ASN A N 1
ATOM 812 C CA . ASN A 1 97 ? 31.238 2.797 -44.831 1.00 96.06 97 ASN A CA 1
ATOM 813 C C . ASN A 1 97 ? 31.989 1.726 -45.626 1.00 96.06 97 ASN A C 1
ATOM 815 O O . ASN A 1 97 ? 32.798 2.064 -46.480 1.00 96.06 97 ASN A O 1
ATOM 819 N N . ASN A 1 98 ? 31.657 0.443 -45.456 1.00 95.69 98 ASN A N 1
ATOM 820 C CA . ASN A 1 9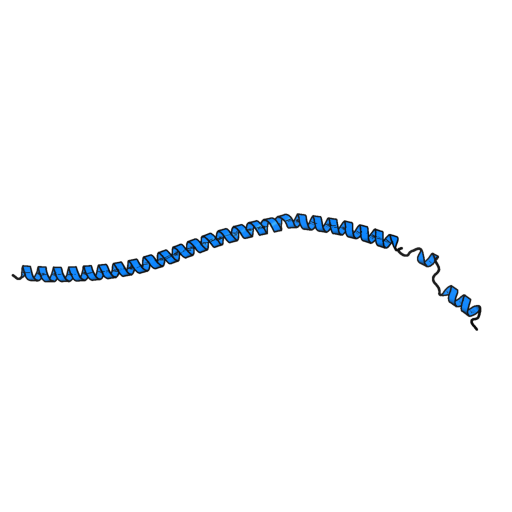8 ? 32.281 -0.627 -46.243 1.00 95.69 98 ASN A CA 1
ATOM 821 C C . ASN A 1 98 ? 32.047 -0.465 -47.756 1.00 95.69 98 ASN A C 1
ATOM 823 O O . ASN A 1 98 ? 32.950 -0.719 -48.553 1.00 95.69 98 ASN A O 1
ATOM 827 N N . LYS A 1 99 ? 30.848 -0.031 -48.173 1.00 96.31 99 LYS A N 1
ATOM 828 C CA . LYS A 1 99 ? 30.554 0.258 -49.588 1.00 96.31 99 LYS A CA 1
ATOM 829 C C . LYS A 1 99 ? 31.329 1.468 -50.102 1.00 96.31 99 LYS A C 1
ATOM 831 O O . LYS A 1 99 ? 31.823 1.419 -51.223 1.00 96.31 99 LYS A O 1
ATOM 836 N N . ILE A 1 100 ? 31.423 2.529 -49.301 1.00 96.31 100 ILE A N 1
ATOM 837 C CA . ILE A 1 100 ? 32.193 3.731 -49.637 1.00 96.31 100 ILE A CA 1
ATOM 838 C C . ILE A 1 100 ? 33.666 3.366 -49.816 1.00 96.31 100 ILE A C 1
ATOM 840 O O . ILE A 1 100 ? 34.214 3.659 -50.871 1.00 96.31 100 ILE A O 1
ATOM 844 N N . ASN A 1 101 ? 34.254 2.635 -48.867 1.00 95.44 101 ASN A N 1
ATOM 845 C CA . ASN A 1 101 ? 35.646 2.186 -48.946 1.00 95.44 101 ASN A CA 1
ATOM 846 C C . ASN A 1 101 ? 35.890 1.356 -50.214 1.00 95.44 101 ASN A C 1
ATOM 848 O O . ASN A 1 101 ? 36.848 1.593 -50.942 1.00 95.44 101 ASN A O 1
ATOM 852 N N . ASN A 1 102 ? 34.981 0.429 -50.540 1.00 96.00 102 ASN A N 1
ATOM 853 C CA . ASN A 1 102 ? 35.075 -0.341 -51.781 1.00 96.00 102 ASN A CA 1
ATOM 854 C C . ASN A 1 102 ? 35.020 0.557 -53.031 1.00 96.00 102 ASN A C 1
ATOM 856 O O . ASN A 1 102 ? 35.762 0.344 -53.989 1.00 96.00 102 ASN A O 1
ATOM 860 N N . HIS A 1 103 ? 34.127 1.550 -53.052 1.00 96.25 103 HIS A N 1
ATOM 861 C CA . HIS A 1 103 ? 34.040 2.495 -54.165 1.00 96.25 103 HIS A CA 1
ATOM 862 C C . HIS A 1 103 ? 35.303 3.352 -54.286 1.00 96.25 103 HIS A C 1
ATOM 864 O O . HIS A 1 103 ? 35.765 3.571 -55.404 1.00 96.25 103 HIS A O 1
ATOM 870 N N . GLU A 1 104 ? 35.875 3.784 -53.166 1.00 95.75 104 GLU A N 1
ATOM 871 C CA . GLU A 1 104 ? 37.120 4.549 -53.115 1.00 95.75 104 GLU A CA 1
ATOM 872 C C . GLU A 1 104 ? 38.293 3.738 -53.683 1.00 95.75 104 GLU A C 1
ATOM 874 O O . GLU A 1 104 ? 38.957 4.193 -54.612 1.00 95.75 104 GLU A O 1
ATOM 879 N N . GLU A 1 105 ? 38.468 2.485 -53.247 1.00 95.75 105 GLU A N 1
ATOM 880 C CA . GLU A 1 105 ? 39.478 1.569 -53.799 1.00 95.75 105 GLU A CA 1
ATOM 881 C C . GLU A 1 105 ? 39.322 1.376 -55.316 1.00 95.75 105 GLU A C 1
ATOM 883 O O . GLU A 1 105 ? 40.298 1.400 -56.073 1.00 95.75 105 GLU A O 1
ATOM 888 N N . ARG A 1 106 ? 38.080 1.210 -55.788 1.00 95.62 106 ARG A N 1
ATOM 889 C CA . ARG A 1 106 ? 37.792 1.049 -57.219 1.00 95.62 106 ARG A CA 1
ATOM 890 C C . ARG A 1 106 ? 38.140 2.302 -58.015 1.00 95.62 106 ARG A C 1
ATOM 892 O O . ARG A 1 106 ? 38.731 2.163 -59.085 1.00 95.62 106 ARG A O 1
ATOM 899 N N . ILE A 1 107 ? 37.798 3.491 -57.520 1.00 95.00 107 ILE A N 1
ATOM 900 C CA . ILE A 1 107 ? 38.129 4.764 -58.177 1.00 95.00 107 ILE A CA 1
ATOM 901 C C . ILE A 1 107 ? 39.647 4.927 -58.266 1.00 95.00 107 ILE A C 1
ATOM 903 O O . ILE A 1 107 ? 40.155 5.124 -59.368 1.00 95.00 107 ILE A O 1
ATOM 907 N N . LEU A 1 108 ? 40.371 4.713 -57.163 1.00 94.44 108 LEU A N 1
ATOM 908 C CA . LEU A 1 108 ? 41.837 4.784 -57.136 1.00 94.44 108 LEU A CA 1
ATOM 909 C C . LEU A 1 108 ? 42.475 3.854 -58.178 1.00 94.44 108 LEU A C 1
ATOM 911 O O . LEU A 1 108 ? 43.387 4.249 -58.906 1.00 94.44 108 LEU A O 1
ATOM 915 N N . SER A 1 109 ? 41.967 2.623 -58.303 1.00 92.75 109 SER A N 1
ATOM 916 C CA . SER A 1 109 ? 42.469 1.668 -59.299 1.00 92.75 109 SER A CA 1
ATOM 917 C C . SER A 1 109 ? 42.234 2.117 -60.749 1.00 92.75 109 SER A C 1
ATOM 919 O O . SER A 1 109 ? 43.036 1.807 -61.632 1.00 92.75 109 SER A O 1
ATOM 921 N N . LEU A 1 110 ? 41.144 2.845 -61.017 1.00 93.06 110 LEU A N 1
ATOM 922 C CA . LEU A 1 110 ? 40.822 3.368 -62.346 1.00 93.06 110 LEU A CA 1
ATOM 923 C C . LEU A 1 110 ? 41.663 4.602 -62.673 1.00 93.06 110 LEU A C 1
ATOM 925 O O . LEU A 1 110 ? 42.190 4.689 -63.778 1.00 93.06 110 LEU A O 1
ATOM 929 N N . GLU A 1 111 ? 41.846 5.511 -61.716 1.00 91.19 111 GLU A N 1
ATOM 930 C CA . GLU A 1 111 ? 42.707 6.690 -61.872 1.00 91.19 111 GLU A CA 1
ATOM 931 C C . GLU A 1 111 ? 44.151 6.288 -62.202 1.00 91.19 111 GLU A C 1
ATOM 933 O O . GLU A 1 111 ? 44.740 6.810 -63.148 1.00 91.19 111 GLU A O 1
ATOM 938 N N . GLN A 1 112 ? 44.696 5.281 -61.510 1.00 89.81 112 GLN A N 1
ATOM 939 C CA . GLN A 1 112 ? 46.031 4.744 -61.806 1.00 89.81 112 GLN A CA 1
ATOM 940 C C . GLN A 1 112 ? 46.152 4.186 -63.233 1.00 89.81 112 GLN A C 1
ATOM 942 O O . GLN A 1 112 ? 47.187 4.357 -63.881 1.00 89.81 112 GLN A O 1
ATOM 947 N N . ARG A 1 113 ? 45.099 3.535 -63.745 1.00 85.50 113 ARG A N 1
ATOM 948 C CA . ARG A 1 113 ? 45.067 2.994 -65.116 1.00 85.50 113 ARG A CA 1
ATOM 949 C C . ARG A 1 113 ? 45.002 4.090 -66.180 1.00 85.50 113 ARG A C 1
ATOM 951 O O . ARG A 1 113 ? 45.628 3.953 -67.223 1.00 85.50 113 ARG A O 1
ATOM 958 N N . VAL A 1 114 ? 44.274 5.174 -65.920 1.00 83.25 114 VAL A N 1
ATOM 959 C CA . VAL A 1 114 ? 44.180 6.314 -66.846 1.00 83.25 114 VAL A CA 1
ATOM 960 C C . VAL A 1 114 ? 45.505 7.076 -66.931 1.00 83.25 114 VAL A C 1
ATOM 962 O O . VAL A 1 114 ? 45.879 7.496 -68.014 1.00 83.25 114 VAL A O 1
ATOM 965 N N . ILE A 1 115 ? 46.248 7.212 -65.828 1.00 75.69 115 ILE A N 1
ATOM 966 C CA . ILE A 1 115 ? 47.556 7.903 -65.810 1.00 75.69 115 ILE A CA 1
ATOM 967 C C . ILE A 1 115 ? 48.644 7.123 -66.573 1.00 75.69 115 ILE A C 1
ATOM 969 O O . ILE A 1 115 ? 49.622 7.707 -67.033 1.00 75.69 115 ILE A O 1
ATOM 973 N N . THR A 1 116 ? 48.501 5.801 -66.685 1.00 65.75 116 THR A N 1
ATOM 974 C CA . THR A 1 116 ? 49.488 4.911 -67.321 1.00 65.75 116 THR A CA 1
ATOM 975 C C . THR A 1 116 ? 49.223 4.637 -68.806 1.00 65.75 116 THR A C 1
ATOM 977 O O . THR A 1 116 ? 50.028 3.942 -69.428 1.00 65.75 116 THR A O 1
ATOM 980 N N . THR A 1 117 ? 48.139 5.180 -69.372 1.00 56.03 117 THR A N 1
ATOM 981 C CA . THR A 1 117 ? 47.769 5.069 -70.797 1.00 56.03 117 THR A CA 1
ATOM 982 C C . THR A 1 117 ? 47.982 6.403 -71.503 1.00 56.03 117 THR A C 1
ATOM 984 O O . THR A 1 117 ? 48.491 6.384 -72.645 1.00 56.03 117 THR A O 1
#